Protein AF-A0A5C9ABU6-F1 (afdb_monomer)

pLDDT: mean 94.74, std 5.43, range [62.56, 98.38]

Foldseek 3Di:
DDDQDPVQVVCVVVVNHDDPPQDVVHDSVNVVVVVVVVVVVVVVVVVVVVVVVVVVVVVVVVVVVVVVVVPD

Radius of gyration: 22.53 Å; Cα contacts (8 Å, |Δi|>4): 10; chains: 1; bounding box: 49×17×63 Å

Sequence (72 aa):
MKQMSLIEMDGFLKGKCIPRDLMVNETNAEYLVRKFAEAEAKISALSEDQQRAIESIKQADAAVKLAHEKFS

Secondary structure (DSSP, 8-state):
-PPPPHHHHHHHHTTS---TTPPTT--HHHHHHHHHHHHHHHHHHHHHHHHHHHHHHHHHHHHHHHHHHHH-

Structure (mmCIF, N/CA/C/O backbone):
data_AF-A0A5C9ABU6-F1
#
_entry.id   AF-A0A5C9ABU6-F1
#
loop_
_atom_site.group_PDB
_atom_site.id
_atom_site.type_symbol
_atom_site.label_atom_id
_atom_site.label_alt_id
_atom_site.label_comp_id
_atom_site.label_asym_id
_atom_site.label_entity_id
_atom_site.label_seq_id
_atom_site.pdbx_PDB_ins_code
_atom_site.Cartn_x
_atom_site.Cartn_y
_atom_site.Cartn_z
_atom_site.occupancy
_atom_site.B_iso_or_equiv
_atom_site.auth_seq_id
_atom_site.auth_comp_id
_atom_site.auth_asym_id
_atom_site.auth_atom_id
_atom_site.pdbx_PDB_model_num
ATOM 1 N N . MET A 1 1 ? 0.144 -12.192 -5.609 1.00 62.56 1 MET A N 1
ATOM 2 C CA . MET A 1 1 ? 1.369 -11.684 -6.266 1.00 62.56 1 MET A CA 1
ATOM 3 C C . MET A 1 1 ? 2.521 -11.854 -5.292 1.00 62.56 1 MET A C 1
ATOM 5 O O . MET A 1 1 ? 2.363 -11.470 -4.140 1.00 62.56 1 MET A O 1
ATOM 9 N N . LYS A 1 2 ? 3.619 -12.493 -5.699 1.00 77.12 2 LYS A N 1
ATOM 10 C CA . LYS A 1 2 ? 4.802 -12.635 -4.839 1.00 77.12 2 LYS A CA 1
ATOM 11 C C . LYS A 1 2 ? 5.428 -11.248 -4.637 1.00 77.12 2 LYS A C 1
ATOM 13 O O . LYS A 1 2 ? 5.562 -10.517 -5.614 1.00 77.12 2 LYS A O 1
ATOM 18 N N . GLN A 1 3 ? 5.760 -10.874 -3.399 1.00 81.94 3 GLN A N 1
ATOM 19 C CA . GLN A 1 3 ? 6.521 -9.648 -3.146 1.00 81.94 3 GLN A CA 1
ATOM 20 C C . GLN A 1 3 ? 7.950 -9.814 -3.664 1.00 81.94 3 GLN A C 1
ATOM 22 O O . GLN A 1 3 ? 8.551 -10.880 -3.513 1.00 81.94 3 GLN A O 1
ATOM 27 N N . MET A 1 4 ? 8.470 -8.758 -4.279 1.00 88.38 4 MET A N 1
ATOM 28 C CA . MET A 1 4 ? 9.851 -8.707 -4.734 1.00 88.38 4 MET A CA 1
ATOM 29 C C . MET A 1 4 ? 10.783 -8.694 -3.518 1.00 88.38 4 MET A C 1
ATOM 31 O O . MET A 1 4 ? 10.574 -7.928 -2.579 1.00 88.38 4 MET A O 1
ATOM 35 N N . SER A 1 5 ? 11.799 -9.552 -3.521 1.00 92.38 5 SER A N 1
ATOM 36 C CA . SER A 1 5 ? 12.859 -9.524 -2.513 1.00 92.38 5 SER A CA 1
ATOM 37 C C . SER A 1 5 ? 13.744 -8.286 -2.679 1.00 92.38 5 SER A C 1
ATOM 39 O O . SER A 1 5 ? 13.782 -7.663 -3.741 1.00 92.38 5 SER A O 1
ATOM 41 N N . LEU A 1 6 ? 14.522 -7.953 -1.645 1.00 93.81 6 LEU A N 1
ATOM 42 C CA . LEU A 1 6 ? 15.481 -6.844 -1.712 1.00 93.81 6 LEU A CA 1
ATOM 43 C C . LEU A 1 6 ? 16.524 -7.035 -2.826 1.00 93.81 6 LEU A C 1
ATOM 45 O O . LEU A 1 6 ? 16.908 -6.063 -3.467 1.00 93.81 6 LEU A O 1
ATOM 49 N N . ILE A 1 7 ? 16.943 -8.278 -3.090 1.00 95.25 7 ILE A N 1
ATOM 50 C CA . ILE A 1 7 ? 17.910 -8.598 -4.153 1.00 95.25 7 ILE A CA 1
ATOM 51 C C . ILE A 1 7 ? 17.291 -8.359 -5.535 1.00 95.25 7 ILE A C 1
ATOM 53 O O . ILE A 1 7 ? 17.920 -7.758 -6.403 1.00 95.25 7 ILE A O 1
ATOM 57 N N . GLU A 1 8 ? 16.051 -8.805 -5.742 1.00 93.56 8 GLU A N 1
ATOM 58 C CA . GLU A 1 8 ? 15.331 -8.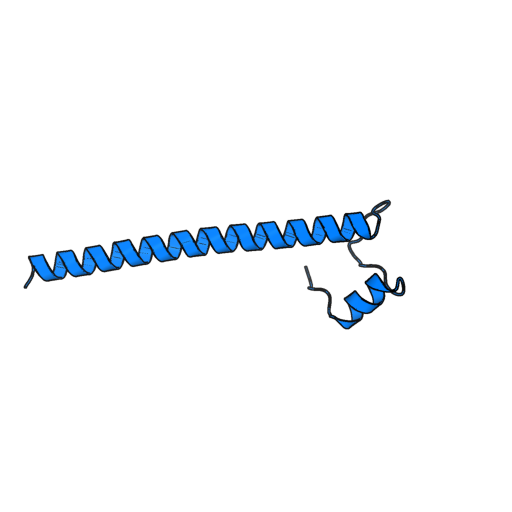582 -7.001 1.00 93.56 8 GLU A CA 1
ATOM 59 C C . GLU A 1 8 ? 15.066 -7.086 -7.229 1.00 93.56 8 GLU A C 1
ATOM 61 O O . GLU A 1 8 ? 15.239 -6.604 -8.348 1.00 93.56 8 GLU A O 1
ATOM 66 N N . MET A 1 9 ? 14.727 -6.346 -6.168 1.00 93.94 9 MET A N 1
ATOM 67 C CA . MET A 1 9 ? 14.514 -4.899 -6.226 1.00 93.94 9 MET A CA 1
ATOM 68 C C . MET A 1 9 ? 15.804 -4.147 -6.559 1.00 93.94 9 MET A C 1
ATOM 70 O O . MET A 1 9 ? 15.804 -3.295 -7.442 1.00 93.94 9 MET A O 1
ATOM 74 N N . ASP A 1 10 ? 16.924 -4.484 -5.915 1.00 95.69 10 ASP A N 1
ATOM 75 C CA . ASP A 1 10 ? 18.230 -3.901 -6.242 1.00 95.69 10 ASP A CA 1
ATOM 76 C C . ASP A 1 10 ? 18.619 -4.175 -7.703 1.00 95.69 10 ASP A C 1
ATOM 78 O O . ASP A 1 10 ? 19.075 -3.278 -8.417 1.00 95.69 10 ASP A O 1
ATOM 82 N N . GLY A 1 11 ? 18.371 -5.399 -8.177 1.00 96.44 11 GLY A N 1
ATOM 83 C CA . GLY A 1 11 ? 18.562 -5.771 -9.574 1.00 96.44 11 GLY A CA 1
ATOM 84 C C . GLY A 1 11 ? 17.705 -4.934 -10.524 1.00 96.44 11 GLY A C 1
ATOM 85 O O . GLY A 1 11 ? 18.219 -4.447 -11.529 1.00 96.44 11 GLY A O 1
ATOM 86 N N . PHE A 1 12 ? 16.428 -4.730 -10.203 1.00 95.31 12 PHE A N 1
ATOM 87 C CA . PHE A 1 12 ? 15.515 -3.903 -10.990 1.00 95.31 12 PHE A CA 1
ATOM 88 C C . PHE A 1 12 ? 15.971 -2.441 -11.055 1.00 95.31 12 PHE A C 1
ATOM 90 O O . PHE A 1 12 ? 16.121 -1.888 -12.144 1.00 95.31 12 PHE A O 1
ATOM 97 N N . LEU A 1 13 ? 16.279 -1.836 -9.905 1.00 94.50 13 LEU A N 1
ATOM 98 C CA . LEU A 1 13 ? 16.701 -0.435 -9.819 1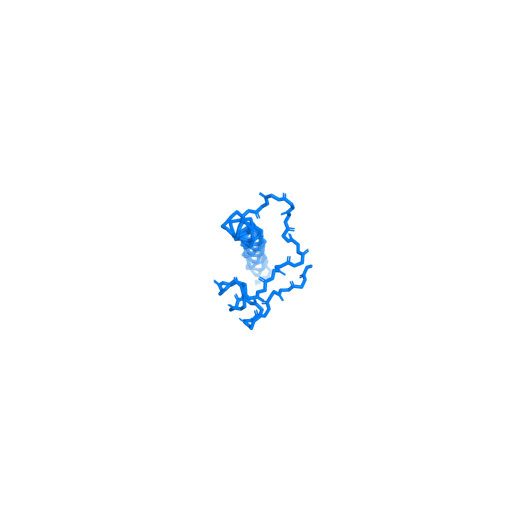.00 94.50 13 LEU A CA 1
ATOM 99 C C . LEU A 1 13 ? 18.033 -0.176 -10.536 1.00 94.50 13 LEU A C 1
ATOM 101 O O . LEU A 1 13 ? 18.242 0.903 -11.083 1.00 94.50 13 LEU A O 1
ATOM 105 N N . LYS A 1 14 ? 18.920 -1.175 -10.583 1.00 96.06 14 LYS A N 1
ATOM 106 C CA . LYS A 1 14 ? 20.187 -1.114 -11.331 1.00 96.06 14 LYS A CA 1
ATOM 107 C C . LYS A 1 14 ? 20.051 -1.482 -12.812 1.00 96.06 14 LYS A C 1
ATOM 109 O O . LYS A 1 14 ? 21.065 -1.530 -13.504 1.00 96.06 14 LYS A O 1
ATOM 114 N N . GLY A 1 15 ? 18.848 -1.800 -13.295 1.00 94.38 15 GLY A N 1
ATOM 115 C CA . GLY A 1 15 ? 18.617 -2.237 -14.676 1.00 94.38 15 GLY A CA 1
ATOM 116 C C . GLY A 1 15 ? 19.193 -3.621 -15.006 1.00 94.38 15 GLY A C 1
ATOM 117 O O . GLY A 1 15 ? 19.385 -3.949 -16.171 1.00 94.38 15 GLY A O 1
ATOM 118 N N . LYS A 1 16 ? 19.491 -4.437 -13.989 1.00 96.25 16 LYS A N 1
ATOM 119 C CA . LYS A 1 16 ? 20.017 -5.807 -14.127 1.00 96.25 16 LYS A CA 1
ATOM 120 C C . LYS A 1 16 ? 18.919 -6.873 -14.169 1.00 96.25 16 LYS A C 1
ATOM 122 O O . LYS A 1 16 ? 19.210 -8.025 -14.474 1.00 96.25 16 LYS A O 1
ATOM 127 N N . CYS A 1 17 ? 17.684 -6.517 -13.818 1.00 92.38 17 CYS A N 1
ATOM 128 C CA . CYS A 1 17 ? 16.536 -7.420 -13.760 1.00 92.38 17 CYS A CA 1
ATOM 129 C C . CYS A 1 17 ? 15.280 -6.726 -14.304 1.00 92.38 17 CYS A C 1
ATOM 131 O O . CYS A 1 17 ? 15.120 -5.519 -14.126 1.00 92.38 17 CYS A O 1
ATOM 133 N N . ILE A 1 18 ? 14.385 -7.496 -14.929 1.00 92.00 18 ILE A N 1
ATOM 134 C CA . ILE A 1 18 ? 13.076 -7.031 -15.401 1.00 92.00 18 ILE A CA 1
ATOM 135 C C . ILE A 1 18 ? 11.982 -7.738 -14.584 1.00 92.00 18 ILE A C 1
ATOM 137 O O . ILE A 1 18 ? 11.992 -8.972 -14.510 1.00 92.00 18 ILE A O 1
ATOM 141 N N . PRO A 1 19 ? 11.034 -7.003 -13.974 1.00 92.69 19 PRO A N 1
ATOM 142 C CA . PRO A 1 19 ? 9.920 -7.603 -13.254 1.00 92.69 19 PRO A CA 1
ATOM 143 C C . PRO A 1 19 ? 9.049 -8.433 -14.199 1.00 92.69 19 PRO A C 1
ATOM 145 O O . PRO A 1 19 ? 8.745 -8.016 -15.313 1.00 92.69 19 PRO A O 1
ATOM 148 N N . ARG A 1 20 ? 8.612 -9.612 -13.743 1.00 91.38 20 ARG A N 1
ATOM 149 C CA . ARG A 1 20 ? 7.785 -10.531 -14.548 1.00 91.38 20 ARG A CA 1
ATOM 150 C C . ARG A 1 20 ? 6.459 -9.905 -14.994 1.00 91.38 20 ARG A C 1
ATOM 152 O O . ARG A 1 20 ? 5.916 -10.313 -16.013 1.00 91.38 20 ARG A O 1
ATOM 159 N N . ASP A 1 21 ? 5.915 -8.991 -14.204 1.00 93.00 21 ASP A N 1
ATOM 160 C CA . ASP A 1 21 ? 4.629 -8.334 -14.427 1.00 93.00 21 ASP A CA 1
ATOM 161 C C . ASP A 1 21 ? 4.773 -6.891 -14.936 1.00 93.00 21 ASP A C 1
ATOM 163 O O . ASP A 1 21 ? 3.836 -6.098 -14.807 1.00 93.00 21 ASP A O 1
ATOM 167 N N . LEU A 1 22 ? 5.941 -6.552 -15.494 1.00 94.94 22 LEU A N 1
ATOM 168 C CA . LEU A 1 22 ? 6.121 -5.334 -16.276 1.00 94.94 22 LEU A CA 1
ATOM 169 C C . LEU A 1 22 ? 5.300 -5.445 -17.568 1.00 94.94 22 LEU A C 1
ATOM 171 O O . LEU A 1 22 ? 5.392 -6.443 -18.288 1.00 94.94 22 LEU A O 1
ATOM 175 N N . MET A 1 23 ? 4.477 -4.440 -17.855 1.00 95.94 23 MET A N 1
ATOM 176 C CA . MET A 1 23 ? 3.621 -4.434 -19.040 1.00 95.94 23 MET A CA 1
ATOM 177 C C . MET A 1 23 ? 4.396 -3.990 -20.290 1.00 95.94 23 MET A C 1
ATOM 179 O O . MET A 1 23 ? 5.394 -3.274 -20.218 1.00 95.94 23 MET A O 1
ATOM 183 N N . VAL A 1 24 ? 3.939 -4.410 -21.475 1.00 96.38 24 VAL A N 1
ATOM 184 C CA . VAL A 1 24 ? 4.528 -3.944 -22.741 1.00 96.38 24 VAL A CA 1
ATOM 185 C C . VAL A 1 24 ? 4.327 -2.432 -22.852 1.00 96.38 24 VAL A C 1
ATOM 187 O O . VAL A 1 24 ? 3.208 -1.952 -22.687 1.00 96.38 24 VAL A O 1
ATOM 190 N N . ASN A 1 25 ? 5.407 -1.709 -23.159 1.00 96.44 25 ASN A N 1
ATOM 191 C CA . ASN A 1 25 ? 5.475 -0.242 -23.195 1.00 96.44 25 ASN A CA 1
ATOM 192 C C . ASN A 1 25 ? 5.322 0.458 -21.833 1.00 96.44 25 ASN A C 1
ATOM 194 O O . ASN A 1 25 ? 5.178 1.675 -21.808 1.00 96.44 25 ASN A O 1
ATOM 198 N N . GLU A 1 26 ? 5.385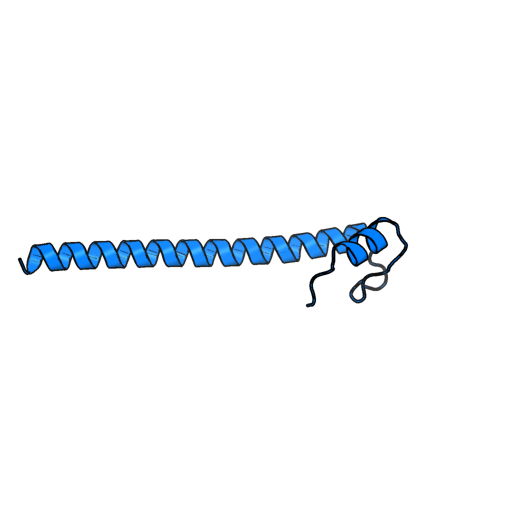 -0.271 -20.717 1.00 96.94 26 GLU A N 1
ATOM 199 C CA . GLU A 1 26 ? 5.468 0.327 -19.383 1.00 96.94 26 GLU A CA 1
ATOM 200 C C . GLU A 1 26 ? 6.929 0.653 -19.060 1.00 96.94 26 GLU A C 1
ATOM 202 O O . GLU A 1 26 ? 7.817 -0.203 -19.119 1.00 96.94 26 GLU A O 1
ATOM 207 N N . THR A 1 27 ? 7.196 1.908 -18.720 1.00 96.31 27 THR A N 1
ATOM 208 C CA . THR A 1 27 ? 8.499 2.332 -18.211 1.00 96.31 27 THR A CA 1
ATOM 209 C C . THR A 1 27 ? 8.692 1.866 -16.767 1.00 96.31 27 THR A C 1
ATOM 211 O O . THR A 1 27 ? 7.739 1.662 -16.015 1.00 96.31 27 THR A O 1
ATOM 214 N N . ASN A 1 28 ? 9.945 1.769 -16.315 1.00 94.94 28 ASN A N 1
ATOM 215 C CA . ASN A 1 28 ? 10.243 1.411 -14.922 1.00 94.94 28 ASN A CA 1
ATOM 216 C C . ASN A 1 28 ? 9.602 2.378 -13.908 1.00 94.94 28 ASN A C 1
ATOM 218 O O . ASN A 1 28 ? 9.237 1.963 -12.810 1.00 94.94 28 ASN A O 1
ATOM 222 N N . ALA A 1 29 ? 9.468 3.659 -14.270 1.00 96.50 29 ALA A N 1
ATOM 223 C CA . ALA A 1 29 ? 8.820 4.660 -13.429 1.00 96.50 29 ALA A CA 1
ATOM 224 C C . 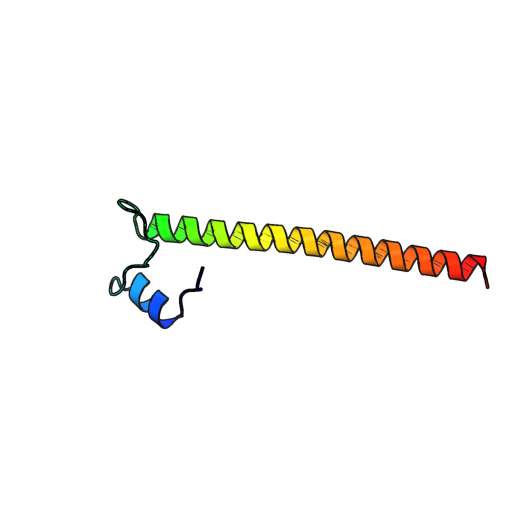ALA A 1 29 ? 7.309 4.413 -13.328 1.00 96.50 29 ALA A C 1
ATOM 226 O O . ALA A 1 29 ? 6.776 4.383 -12.222 1.00 96.50 29 ALA A O 1
ATOM 227 N N . GLU A 1 30 ? 6.633 4.171 -14.454 1.00 97.44 30 GLU A N 1
ATOM 228 C CA . GLU A 1 30 ? 5.201 3.837 -14.480 1.00 97.44 30 GLU A CA 1
ATOM 229 C C . GLU A 1 30 ? 4.909 2.552 -13.700 1.00 97.44 30 GLU A C 1
ATOM 231 O O . GLU A 1 30 ? 3.986 2.523 -12.885 1.00 97.44 30 GLU A O 1
ATOM 236 N N . TYR A 1 31 ? 5.761 1.534 -13.853 1.00 95.94 31 TYR A N 1
ATOM 237 C CA . TYR A 1 31 ? 5.687 0.302 -13.073 1.00 95.94 31 TYR A CA 1
ATOM 238 C C . TYR A 1 31 ? 5.745 0.567 -11.566 1.00 95.94 31 TYR A C 1
ATOM 240 O O . TYR A 1 31 ? 4.912 0.066 -10.808 1.00 95.94 31 TYR A O 1
ATOM 248 N N . LEU A 1 32 ? 6.711 1.374 -11.113 1.00 95.31 32 LEU A N 1
ATOM 249 C CA . LEU A 1 32 ? 6.845 1.719 -9.697 1.00 95.31 32 LEU A CA 1
ATOM 250 C C . LEU A 1 32 ? 5.640 2.508 -9.187 1.00 95.31 32 LEU A C 1
ATOM 252 O O . LEU A 1 32 ? 5.117 2.177 -8.126 1.00 95.31 32 LEU A O 1
ATOM 256 N N . VAL A 1 33 ? 5.163 3.496 -9.948 1.00 97.69 33 VAL A N 1
ATOM 257 C CA . VAL A 1 33 ? 3.962 4.273 -9.604 1.00 97.69 33 VAL A CA 1
ATOM 258 C C . VAL A 1 33 ? 2.759 3.349 -9.427 1.00 97.69 33 VAL A C 1
ATOM 260 O O . VAL A 1 33 ? 2.071 3.429 -8.410 1.00 97.69 33 VAL A O 1
ATOM 263 N N . ARG A 1 34 ? 2.542 2.409 -10.353 1.00 97.06 34 ARG A N 1
ATOM 264 C CA . ARG A 1 34 ? 1.465 1.420 -10.242 1.00 97.06 34 ARG A CA 1
ATOM 265 C C . ARG A 1 34 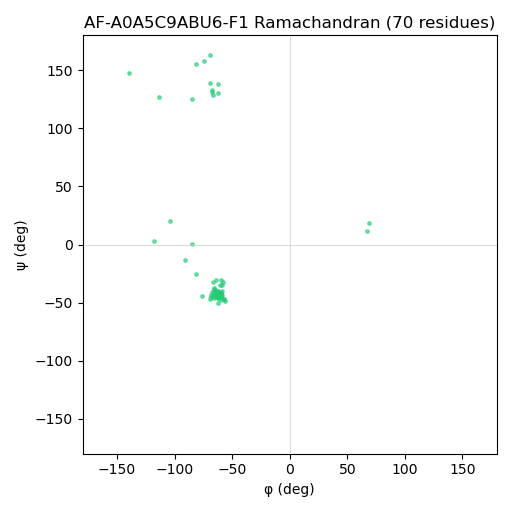? 1.624 0.541 -9.003 1.00 97.06 34 ARG A C 1
ATOM 267 O O . ARG A 1 34 ? 0.653 0.322 -8.281 1.00 97.06 34 ARG A O 1
ATOM 274 N N . LYS A 1 35 ? 2.835 0.055 -8.717 1.00 95.00 35 LYS A N 1
ATOM 275 C CA . LYS A 1 35 ? 3.092 -0.789 -7.539 1.00 95.00 35 LYS A CA 1
ATOM 276 C C . LYS A 1 35 ? 2.906 -0.052 -6.219 1.00 95.00 35 LYS A C 1
ATOM 278 O O . LYS A 1 35 ? 2.390 -0.652 -5.276 1.00 95.00 35 LYS A O 1
ATOM 283 N N . PHE A 1 36 ? 3.285 1.220 -6.150 1.00 95.94 36 PHE A N 1
ATOM 284 C CA . PHE A 1 36 ? 3.031 2.044 -4.974 1.00 95.94 36 PHE A CA 1
ATOM 285 C C . PHE A 1 36 ? 1.541 2.330 -4.805 1.00 95.94 36 PHE A C 1
ATOM 287 O O . PHE A 1 36 ? 1.034 2.110 -3.712 1.00 95.94 36 PHE A O 1
ATOM 294 N N . ALA A 1 37 ? 0.813 2.654 -5.876 1.00 97.44 37 ALA A N 1
ATOM 295 C CA . ALA A 1 37 ? -0.640 2.821 -5.816 1.00 97.44 37 ALA A CA 1
ATOM 296 C C . ALA A 1 37 ? -1.361 1.535 -5.354 1.00 97.44 37 ALA A C 1
ATOM 298 O O . ALA A 1 37 ? -2.258 1.582 -4.513 1.00 97.44 37 ALA A O 1
ATOM 299 N N . GLU A 1 38 ? -0.937 0.357 -5.836 1.00 95.69 38 GLU A N 1
ATOM 300 C CA . GLU A 1 38 ? -1.444 -0.941 -5.358 1.00 95.69 38 GLU A CA 1
ATOM 301 C C . GLU A 1 38 ? -1.172 -1.161 -3.855 1.00 95.69 38 GLU A C 1
ATOM 303 O O . GLU A 1 38 ? -1.957 -1.826 -3.174 1.00 95.69 38 GLU A O 1
ATOM 308 N N . ALA A 1 39 ? -0.041 -0.672 -3.337 1.00 95.31 39 ALA A N 1
ATOM 309 C CA . ALA A 1 39 ? 0.312 -0.777 -1.923 1.00 95.31 39 ALA A CA 1
ATOM 310 C C . ALA A 1 39 ? -0.475 0.224 -1.065 1.00 95.31 39 ALA A C 1
ATOM 312 O O . ALA A 1 39 ? -1.027 -0.171 -0.039 1.00 95.31 39 ALA A O 1
ATOM 313 N N . GLU A 1 40 ? -0.587 1.475 -1.510 1.00 97.81 40 GLU A N 1
ATOM 314 C CA . GLU A 1 40 ? -1.387 2.523 -0.871 1.00 97.81 40 GLU A CA 1
ATOM 315 C C . GLU A 1 40 ? -2.850 2.096 -0.751 1.00 97.81 40 GLU A C 1
ATOM 317 O O . GLU A 1 40 ? -3.398 2.128 0.346 1.00 97.81 40 GLU A O 1
ATOM 322 N N . ALA A 1 41 ? -3.452 1.568 -1.822 1.00 97.81 41 ALA A N 1
ATOM 323 C CA . ALA A 1 41 ? -4.830 1.077 -1.793 1.00 97.81 41 ALA A CA 1
ATOM 324 C C . ALA A 1 41 ? -5.044 -0.042 -0.754 1.00 97.81 41 ALA A C 1
ATOM 326 O O . ALA A 1 41 ? -6.059 -0.063 -0.056 1.00 97.81 41 ALA A O 1
ATOM 327 N N . LYS A 1 42 ? -4.081 -0.964 -0.610 1.00 97.06 42 LYS A N 1
ATOM 328 C CA . LYS A 1 42 ? -4.138 -2.018 0.420 1.00 97.06 42 LYS A CA 1
ATOM 329 C C . LYS A 1 42 ? -4.018 -1.443 1.827 1.00 97.06 42 LYS A C 1
ATOM 331 O O . LYS A 1 42 ? -4.725 -1.902 2.718 1.00 97.06 42 LYS A O 1
ATOM 336 N N . ILE A 1 43 ? -3.134 -0.464 2.024 1.00 97.44 43 ILE A N 1
ATOM 337 C CA . ILE A 1 43 ? -2.962 0.217 3.312 1.00 97.44 43 ILE A CA 1
ATOM 338 C C . ILE A 1 43 ? -4.244 0.965 3.686 1.00 97.44 43 ILE A C 1
ATOM 340 O O . ILE A 1 43 ? -4.704 0.832 4.816 1.00 97.44 43 ILE A O 1
ATOM 344 N N . SER A 1 44 ? -4.858 1.685 2.744 1.00 98.19 44 SER A N 1
ATOM 345 C CA . SER A 1 44 ? -6.132 2.375 2.961 1.00 98.19 44 SER A CA 1
ATOM 346 C C . SER A 1 44 ? -7.241 1.403 3.358 1.00 98.19 44 SER A C 1
ATOM 348 O O . SER A 1 44 ? -7.890 1.621 4.377 1.00 98.19 44 SER A O 1
ATOM 350 N N . ALA A 1 45 ? -7.398 0.288 2.636 1.00 98.25 45 ALA A N 1
ATOM 351 C CA . ALA A 1 45 ? -8.397 -0.729 2.968 1.00 98.25 45 ALA A CA 1
ATOM 352 C C . ALA A 1 45 ? -8.183 -1.322 4.374 1.00 98.25 45 ALA A C 1
ATOM 354 O O . ALA A 1 45 ? -9.125 -1.400 5.162 1.00 98.25 45 ALA A O 1
ATOM 355 N N . LEU A 1 46 ? -6.936 -1.669 4.726 1.00 98.12 46 LEU A N 1
ATOM 356 C CA . LEU A 1 46 ? -6.601 -2.151 6.071 1.00 98.12 46 LEU A CA 1
ATOM 357 C C . LEU A 1 46 ? -6.878 -1.098 7.147 1.00 98.12 46 LEU A C 1
ATOM 359 O O . LEU A 1 46 ? -7.359 -1.438 8.225 1.00 98.12 46 LEU A O 1
ATOM 363 N N . SER A 1 47 ? -6.574 0.171 6.872 1.00 98.19 47 SER A N 1
ATOM 364 C CA . SER A 1 47 ? -6.814 1.258 7.819 1.00 98.19 47 SER A CA 1
ATOM 365 C C . SER A 1 47 ? -8.306 1.467 8.071 1.00 98.19 47 SER A C 1
ATOM 367 O O . SER A 1 47 ? -8.701 1.732 9.205 1.00 98.19 47 SER A O 1
ATOM 369 N N . GLU A 1 48 ? -9.143 1.341 7.042 1.00 98.25 48 GLU A N 1
ATOM 370 C CA . GLU A 1 48 ? -10.596 1.406 7.193 1.00 98.25 48 GLU A CA 1
ATOM 371 C C . GLU A 1 48 ? -11.141 0.220 7.997 1.00 98.25 48 GLU A C 1
ATOM 373 O O . GLU A 1 48 ? -11.966 0.408 8.892 1.00 98.25 48 GLU A O 1
ATOM 378 N N . ASP A 1 49 ? -10.666 -0.998 7.716 1.00 98.12 49 ASP A N 1
ATOM 379 C CA . ASP A 1 49 ? -11.021 -2.192 8.491 1.00 98.12 49 ASP A CA 1
ATOM 380 C C . ASP A 1 49 ? -10.615 -2.049 9.961 1.00 98.12 49 ASP A C 1
ATOM 382 O O . ASP A 1 49 ? -11.403 -2.341 10.864 1.00 98.12 49 ASP A O 1
ATOM 386 N N . GLN A 1 50 ? -9.409 -1.539 10.214 1.00 98.19 50 GLN A N 1
ATOM 387 C CA . GLN A 1 50 ? -8.920 -1.270 11.559 1.00 98.19 50 GLN A CA 1
ATOM 388 C C . GLN A 1 50 ? -9.797 -0.237 12.277 1.00 98.19 50 GLN A C 1
ATOM 390 O O . GLN A 1 50 ? -10.137 -0.430 13.446 1.00 98.19 50 GLN A O 1
ATOM 395 N N . GLN A 1 51 ? -10.205 0.830 11.589 1.00 98.38 51 GLN A N 1
ATOM 396 C CA . GLN A 1 51 ? -11.090 1.845 12.155 1.00 98.38 51 GLN A CA 1
ATOM 397 C C . GLN A 1 51 ? -12.458 1.252 12.529 1.00 98.38 51 GLN A C 1
ATOM 399 O O . GLN A 1 51 ? -12.924 1.445 13.655 1.00 98.38 51 GLN A O 1
ATOM 404 N N . ARG A 1 52 ? -13.060 0.448 11.641 1.00 98.06 52 ARG A N 1
ATOM 405 C CA . ARG A 1 52 ? -14.321 -0.268 11.912 1.00 98.06 52 ARG A CA 1
ATOM 406 C C . ARG A 1 52 ? -14.210 -1.217 13.106 1.00 98.06 52 ARG A C 1
ATOM 408 O O . ARG A 1 52 ? -15.122 -1.287 13.935 1.00 98.06 52 ARG A O 1
ATOM 415 N N . ALA A 1 53 ? -13.095 -1.937 13.219 1.00 98.06 53 ALA A N 1
ATOM 416 C CA . ALA A 1 53 ? -12.845 -2.834 14.343 1.00 98.06 53 ALA A CA 1
ATOM 417 C C . ALA A 1 53 ? -12.745 -2.063 15.671 1.00 98.06 53 ALA A C 1
ATOM 419 O O . ALA A 1 53 ? -13.365 -2.454 16.660 1.00 98.06 53 ALA A O 1
ATOM 420 N N . ILE A 1 54 ? -12.030 -0.933 15.686 1.00 98.06 54 ILE A N 1
ATOM 421 C CA . ILE A 1 54 ? -11.910 -0.064 16.866 1.00 98.06 54 ILE A CA 1
ATOM 422 C C . ILE A 1 54 ? -13.281 0.477 17.292 1.00 98.06 54 ILE A C 1
ATOM 424 O O . ILE A 1 54 ? -13.598 0.483 18.481 1.00 98.06 54 ILE A O 1
ATOM 428 N N . GLU A 1 55 ? -14.104 0.926 16.346 1.00 98.00 55 GLU A N 1
ATOM 429 C CA . GLU A 1 55 ? -15.456 1.420 16.631 1.00 98.00 55 GLU A CA 1
ATOM 430 C C . GLU A 1 55 ? -16.360 0.328 17.207 1.00 98.00 55 GLU A C 1
ATOM 432 O O . GLU A 1 55 ? -17.055 0.566 18.195 1.00 98.00 55 GLU A O 1
ATOM 437 N N . SER A 1 56 ? -16.286 -0.884 16.659 1.00 97.81 56 SER A N 1
ATOM 438 C CA . SER A 1 56 ? -17.048 -2.036 17.154 1.00 97.81 56 SER A CA 1
ATOM 439 C C . SER A 1 56 ? -16.650 -2.413 18.585 1.00 97.81 56 SER A C 1
ATOM 441 O O . SER A 1 56 ? -17.515 -2.657 19.425 1.00 97.81 56 SER A O 1
ATOM 443 N N . ILE A 1 57 ? -15.349 -2.397 18.899 1.00 97.75 57 ILE A N 1
ATOM 444 C CA . ILE A 1 57 ? -14.846 -2.650 20.260 1.00 97.75 57 ILE A CA 1
ATOM 445 C C . ILE A 1 57 ?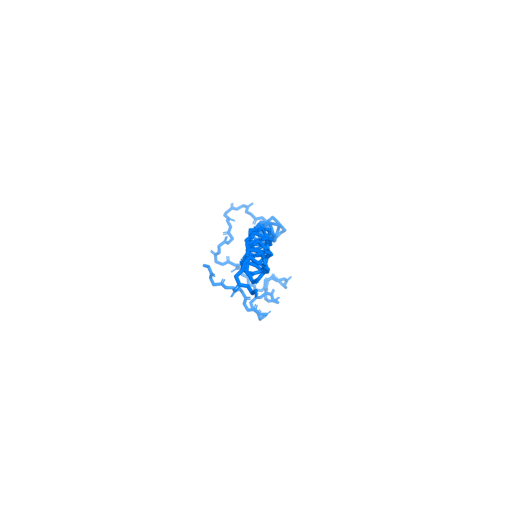 -15.363 -1.587 21.234 1.00 97.75 57 ILE A C 1
ATOM 447 O O . ILE A 1 57 ? -15.836 -1.930 22.315 1.00 97.75 57 ILE A O 1
ATOM 451 N N . LYS A 1 58 ? -15.333 -0.304 20.850 1.00 97.62 58 LYS A N 1
ATOM 452 C CA . LYS A 1 58 ? -15.861 0.789 21.684 1.00 97.62 58 LYS A CA 1
ATOM 453 C C . LYS A 1 58 ? -17.356 0.628 21.967 1.00 97.62 58 LYS A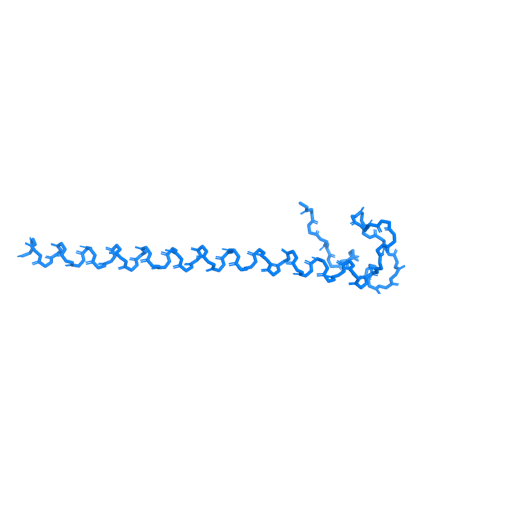 C 1
ATOM 455 O O . LYS A 1 58 ? -17.794 0.872 23.087 1.00 97.62 58 LYS A O 1
ATOM 460 N N . GLN A 1 59 ? -18.138 0.216 20.969 1.00 97.50 59 GLN A N 1
ATOM 461 C CA . GLN A 1 59 ? -19.569 -0.041 21.146 1.00 97.50 59 GLN A CA 1
ATOM 462 C C . GLN A 1 59 ? -19.821 -1.225 22.087 1.00 97.50 59 GLN A C 1
ATOM 464 O O . GLN A 1 59 ? -20.687 -1.137 22.958 1.00 97.50 59 GLN A O 1
ATOM 469 N N . ALA A 1 60 ? -19.048 -2.306 21.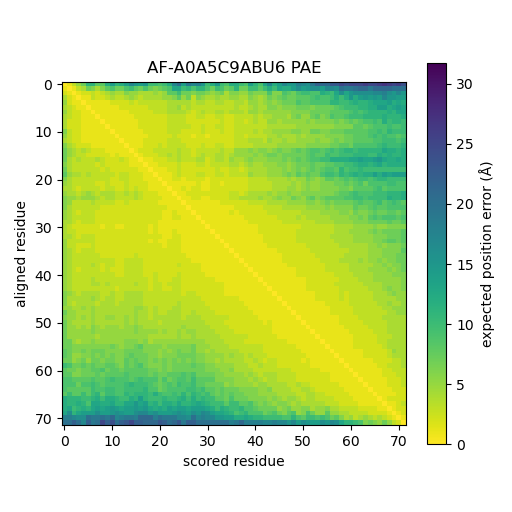951 1.00 97.31 60 ALA A N 1
ATOM 470 C CA . ALA A 1 60 ? -19.141 -3.461 22.838 1.00 97.31 60 ALA A CA 1
ATOM 471 C C . ALA A 1 60 ? -18.787 -3.099 24.290 1.00 97.31 60 ALA A C 1
ATOM 473 O O . ALA A 1 60 ? -19.528 -3.458 25.202 1.00 97.31 60 ALA A O 1
ATOM 474 N N . ASP A 1 61 ? -17.713 -2.335 24.504 1.00 97.44 61 ASP A N 1
ATOM 475 C CA . ASP A 1 61 ? -17.299 -1.864 25.832 1.00 97.44 61 ASP A CA 1
ATOM 476 C C . ASP A 1 61 ? -18.384 -0.995 26.495 1.00 97.44 61 ASP A C 1
ATOM 478 O O . ASP A 1 61 ? -18.769 -1.220 27.645 1.00 97.44 61 ASP A O 1
ATOM 482 N N . ALA A 1 62 ? -18.982 -0.072 25.733 1.00 96.38 62 ALA A N 1
ATOM 483 C CA . ALA A 1 62 ? -20.097 0.744 26.210 1.00 96.38 62 ALA A CA 1
ATOM 484 C C . ALA A 1 62 ? -21.331 -0.100 26.582 1.00 96.38 62 ALA A C 1
ATOM 486 O O . ALA A 1 62 ? -21.972 0.156 27.605 1.00 96.38 62 ALA A O 1
ATOM 487 N 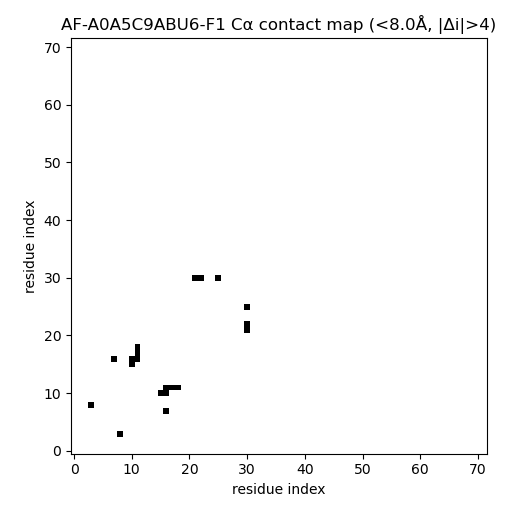N . ALA A 1 63 ? -21.660 -1.122 25.785 1.00 96.12 63 ALA A N 1
ATOM 488 C CA . ALA A 1 63 ? -22.773 -2.025 26.069 1.00 96.12 63 ALA A CA 1
ATOM 489 C C . ALA A 1 63 ? -22.531 -2.865 27.335 1.00 96.12 63 ALA A C 1
ATOM 491 O O . ALA A 1 63 ? -23.448 -3.028 28.142 1.00 96.12 63 ALA A O 1
ATOM 492 N N . VAL A 1 64 ? -21.301 -3.350 27.540 1.00 96.88 64 VAL A N 1
ATOM 493 C CA . VAL A 1 64 ? -20.903 -4.081 28.754 1.00 96.88 64 VAL A CA 1
ATOM 494 C C . VAL A 1 64 ? -21.034 -3.190 29.986 1.00 96.88 64 VAL A C 1
ATOM 496 O O . VAL A 1 64 ? -21.631 -3.608 30.979 1.00 96.88 64 VAL A O 1
ATOM 499 N N . LYS A 1 65 ? -20.549 -1.946 29.915 1.00 95.75 65 LYS A N 1
ATOM 500 C CA . LYS A 1 65 ? -20.655 -0.990 31.022 1.00 95.75 65 LYS A CA 1
ATOM 501 C C . LYS A 1 65 ? -22.111 -0.676 31.377 1.00 95.75 65 LYS A C 1
ATOM 503 O O . LYS A 1 65 ? -22.478 -0.726 32.547 1.00 95.75 65 LYS A O 1
ATOM 508 N N . LEU A 1 66 ? -22.957 -0.436 30.374 1.00 95.56 66 LEU A N 1
ATOM 509 C CA . LEU A 1 66 ? -24.382 -0.176 30.588 1.00 95.56 66 LEU A CA 1
ATOM 510 C C . LEU A 1 66 ? -25.106 -1.382 31.205 1.00 95.56 66 LEU A C 1
ATOM 512 O O . LEU A 1 66 ? -25.975 -1.214 32.059 1.00 95.56 66 LEU A O 1
ATOM 516 N N . ALA A 1 67 ? -24.782 -2.600 30.765 1.00 94.44 67 ALA A N 1
ATOM 517 C CA . ALA A 1 67 ? -25.344 -3.811 31.352 1.00 94.44 67 ALA A CA 1
ATOM 518 C C . ALA A 1 67 ? -24.903 -3.967 32.814 1.00 94.44 67 ALA A C 1
ATOM 520 O O . ALA A 1 67 ? -25.733 -4.257 33.671 1.00 94.44 67 ALA A O 1
ATOM 521 N N . HIS A 1 68 ? -23.630 -3.705 33.116 1.00 94.50 68 HIS A N 1
ATOM 522 C CA . HIS A 1 68 ? -23.126 -3.740 34.486 1.00 94.50 68 HIS A CA 1
ATOM 523 C C . HIS A 1 68 ? -23.865 -2.752 35.402 1.00 94.50 68 HIS A C 1
ATOM 525 O O . HIS A 1 68 ? -24.269 -3.141 36.492 1.00 94.50 68 HIS A O 1
ATOM 531 N N . GLU A 1 69 ? -24.115 -1.522 34.945 1.00 93.75 69 GLU A N 1
ATOM 532 C CA . GLU A 1 69 ? -24.874 -0.509 35.698 1.00 93.75 69 GLU A CA 1
ATOM 533 C C . GLU A 1 69 ? -26.354 -0.881 35.899 1.00 93.75 69 GLU A C 1
ATOM 535 O O . GLU A 1 69 ? -26.946 -0.510 36.906 1.00 93.75 69 GLU A O 1
ATOM 540 N N . LYS A 1 70 ? -26.973 -1.600 34.952 1.00 94.25 70 LYS A N 1
ATOM 541 C CA . LYS A 1 70 ? -28.392 -1.998 35.035 1.00 94.25 70 LYS A CA 1
ATOM 542 C C . LYS A 1 70 ? -28.652 -3.232 35.898 1.00 94.25 70 LYS A C 1
ATOM 544 O O . LYS A 1 70 ? -29.786 -3.413 36.337 1.00 94.25 70 LYS A O 1
ATOM 549 N N . PHE A 1 71 ? -27.658 -4.102 36.056 1.00 90.44 71 PHE A N 1
ATOM 550 C CA . PHE A 1 71 ? -27.807 -5.406 36.714 1.00 90.44 71 PHE A CA 1
ATOM 551 C C . PHE A 1 71 ? -26.956 -5.570 37.987 1.00 90.44 71 PHE A C 1
ATOM 553 O O . PHE A 1 71 ? -26.979 -6.655 38.569 1.00 90.44 71 PHE A O 1
ATOM 560 N N . SER A 1 72 ? -26.225 -4.533 38.412 1.00 79.69 72 SER A N 1
ATOM 561 C CA . SER A 1 72 ? -25.589 -4.453 39.743 1.00 79.69 72 SER A CA 1
ATOM 562 C C . SER A 1 72 ? -26.490 -3.721 40.727 1.00 79.69 72 SER A C 1
ATOM 564 O O . SER A 1 72 ? -26.463 -4.098 41.918 1.00 79.69 72 SER A O 1
#

Mean predicted aligned error: 4.77 Å

Organism: Escherichia coli (NCBI:txid562)

Solvent-accessible surface area (backbone atoms only — not comparable to full-atom values): 4327 Å² total; per-residue (Å²): 132,86,79,78,50,72,68,56,46,53,28,38,79,70,70,74,42,78,68,91,84,63,54,92,94,55,48,76,65,57,50,48,53,52,52,49,52,58,47,51,54,50,51,51,53,50,52,51,52,50,49,52,50,53,53,52,50,53,52,51,53,52,50,52,51,52,49,50,71,74,74,109